Protein AF-A0A6I3DH24-F1 (afdb_monomer_lite)

pLDDT: mean 70.12, std 17.1, range [43.66, 96.94]

Structure (mmCIF, N/CA/C/O backbone):
data_AF-A0A6I3DH24-F1
#
_entry.id   AF-A0A6I3DH24-F1
#
loop_
_atom_site.group_PDB
_atom_site.id
_atom_site.type_symbol
_atom_site.label_atom_id
_atom_site.label_alt_id
_atom_site.label_comp_id
_atom_site.label_asym_id
_atom_site.label_entity_id
_atom_site.label_seq_id
_atom_site.pdbx_PDB_ins_code
_atom_site.Cartn_x
_atom_site.Cartn_y
_atom_site.Cartn_z
_atom_site.occupancy
_atom_site.B_iso_or_equiv
_atom_site.auth_seq_id
_atom_site.auth_comp_id
_atom_site.auth_asym_id
_atom_site.auth_atom_id
_atom_site.pdbx_PDB_model_num
ATOM 1 N N . MET A 1 1 ? -38.937 -12.883 19.542 1.00 52.22 1 MET A N 1
ATOM 2 C CA . MET A 1 1 ? -40.056 -11.918 19.581 1.00 52.22 1 MET A CA 1
ATOM 3 C C . MET A 1 1 ? -41.246 -12.646 20.168 1.00 52.22 1 MET A C 1
ATOM 5 O O . MET A 1 1 ? -41.456 -13.791 19.794 1.00 52.22 1 MET A O 1
ATOM 9 N N . THR A 1 2 ? -41.926 -12.055 21.144 1.00 60.34 2 THR A N 1
ATOM 10 C CA . THR A 1 2 ? -43.111 -12.679 21.758 1.00 60.34 2 THR A CA 1
ATOM 11 C C . THR A 1 2 ? -44.343 -12.449 20.880 1.00 60.34 2 THR A C 1
ATOM 13 O O . THR A 1 2 ? -44.356 -11.509 20.085 1.00 60.34 2 THR A O 1
ATOM 16 N N . ASP A 1 3 ? -45.390 -13.261 21.034 1.00 65.50 3 ASP A N 1
ATOM 17 C CA . ASP A 1 3 ? -46.616 -13.200 20.210 1.00 65.50 3 ASP A CA 1
ATOM 18 C C . ASP A 1 3 ? -47.362 -11.852 20.290 1.00 65.50 3 ASP A C 1
ATOM 20 O O . ASP A 1 3 ? -48.251 -11.574 19.491 1.00 65.50 3 ASP A O 1
ATOM 24 N N . ARG A 1 4 ? -46.987 -10.993 21.247 1.00 61.25 4 ARG A N 1
ATOM 25 C CA . ARG A 1 4 ? -47.504 -9.626 21.418 1.00 61.25 4 ARG A CA 1
ATOM 26 C C . ARG A 1 4 ? -46.602 -8.544 20.812 1.00 61.25 4 ARG A C 1
ATOM 28 O O . ARG A 1 4 ? -46.816 -7.374 21.091 1.00 61.25 4 ARG A O 1
ATOM 35 N N . GLY A 1 5 ? -45.578 -8.910 20.038 1.00 61.91 5 GLY A N 1
ATOM 36 C CA . GLY A 1 5 ? -44.651 -7.952 19.420 1.00 61.91 5 GLY A CA 1
ATOM 37 C C . GLY A 1 5 ? -43.678 -7.279 20.396 1.00 61.91 5 GLY A C 1
ATOM 38 O O . GLY A 1 5 ? -43.022 -6.310 20.031 1.00 61.91 5 GLY A O 1
ATOM 39 N N . ALA A 1 6 ? -43.556 -7.781 21.629 1.00 69.88 6 ALA A N 1
ATOM 40 C CA . ALA A 1 6 ? -42.656 -7.212 22.632 1.00 69.88 6 ALA A CA 1
ATOM 41 C C . ALA A 1 6 ? -41.254 -7.838 22.572 1.00 69.88 6 ALA A C 1
ATOM 43 O O . ALA A 1 6 ? -41.090 -9.032 22.251 1.00 69.88 6 ALA A O 1
ATOM 44 N N . CYS A 1 7 ? -40.248 -7.028 22.917 1.00 60.50 7 CYS A N 1
ATOM 45 C CA . CYS A 1 7 ? -38.866 -7.472 23.047 1.00 60.50 7 CYS A CA 1
ATOM 46 C C . CYS A 1 7 ? -38.755 -8.495 24.197 1.00 60.50 7 CYS A C 1
ATOM 48 O O . CYS A 1 7 ? -39.151 -8.186 25.321 1.00 60.50 7 CYS A O 1
ATOM 50 N N . PRO A 1 8 ? -38.242 -9.714 23.946 1.00 68.44 8 PRO A N 1
ATOM 51 C CA . PRO A 1 8 ? -38.245 -10.792 24.937 1.00 68.44 8 PRO A CA 1
ATOM 52 C C . PRO A 1 8 ? -37.256 -10.589 26.097 1.00 68.44 8 PRO A C 1
ATOM 54 O O . PRO A 1 8 ? -37.326 -11.348 27.055 1.00 68.44 8 PRO A O 1
ATOM 57 N N . ASP A 1 9 ? -36.353 -9.606 26.006 1.00 64.69 9 ASP A N 1
ATOM 58 C CA . ASP A 1 9 ? -35.304 -9.358 27.006 1.00 64.69 9 ASP A CA 1
ATOM 59 C C . ASP A 1 9 ? -35.687 -8.241 27.994 1.00 64.69 9 ASP A C 1
ATOM 61 O O . ASP A 1 9 ? -35.560 -8.397 29.203 1.00 64.69 9 ASP A O 1
ATOM 65 N N . CYS A 1 10 ? -36.251 -7.136 27.493 1.00 71.69 10 CYS A N 1
ATOM 66 C CA . CYS A 1 10 ? -36.601 -5.965 28.306 1.00 71.69 10 CYS A CA 1
ATOM 67 C C . CYS A 1 10 ? -38.111 -5.748 28.501 1.00 71.69 10 CYS A C 1
ATOM 69 O O . CYS A 1 10 ? -38.504 -4.904 29.301 1.00 71.69 10 CYS A O 1
ATOM 71 N N . GLY A 1 11 ? -38.972 -6.486 27.791 1.00 60.69 11 GLY A N 1
ATOM 72 C CA . GLY A 1 11 ? -40.431 -6.392 27.931 1.00 60.69 11 GLY A CA 1
ATOM 73 C C . GLY A 1 11 ? -41.074 -5.127 27.344 1.00 60.69 11 GLY A C 1
ATOM 74 O O . GLY A 1 11 ? -42.294 -4.997 27.396 1.00 60.69 11 GLY A O 1
ATOM 75 N N . GLU A 1 12 ? -40.284 -4.228 26.756 1.00 64.69 12 GLU A N 1
ATOM 76 C CA . GLU A 1 12 ? -40.761 -3.025 26.066 1.00 64.69 12 GLU A CA 1
ATOM 77 C C . GLU A 1 12 ? -41.583 -3.380 24.815 1.00 64.69 12 GLU A C 1
ATOM 79 O O . GLU A 1 12 ? -41.235 -4.286 24.038 1.00 64.69 12 GLU A O 1
ATOM 84 N N . HIS A 1 13 ? -42.695 -2.661 24.634 1.00 54.75 13 HIS A N 1
ATOM 85 C CA . HIS A 1 13 ? -43.540 -2.778 23.452 1.00 54.75 13 HIS A CA 1
ATOM 86 C C . HIS A 1 13 ? -42.862 -2.003 22.327 1.00 54.75 13 HIS A C 1
ATOM 88 O O . HIS A 1 13 ? -42.714 -0.788 22.404 1.00 54.75 13 HIS A O 1
ATOM 94 N N . LEU A 1 14 ? -42.406 -2.716 21.297 1.00 61.81 14 LEU A N 1
ATOM 95 C CA . LEU A 1 14 ? -41.782 -2.090 20.142 1.00 61.81 14 LEU A CA 1
ATOM 96 C C . LEU A 1 14 ? -42.889 -1.366 19.367 1.00 61.81 14 LEU A C 1
ATOM 98 O O . LEU A 1 14 ? -43.541 -1.972 18.518 1.00 61.81 14 LEU A O 1
ATOM 102 N N . GLU A 1 15 ? -43.130 -0.094 19.698 1.00 56.56 15 GLU A N 1
ATOM 103 C CA . GLU A 1 15 ? -43.885 0.843 18.864 1.00 56.56 15 GLU A CA 1
ATOM 104 C C . GLU A 1 15 ? -43.359 0.667 17.442 1.00 56.56 15 GLU A C 1
ATOM 106 O O . GLU A 1 15 ? -42.187 0.940 17.169 1.00 56.56 15 GLU A O 1
ATOM 111 N N . THR A 1 16 ? -44.187 0.083 16.570 1.00 52.28 16 THR A N 1
ATOM 112 C CA . THR A 1 16 ? -43.794 -0.280 15.211 1.00 52.28 16 THR A CA 1
ATOM 113 C C . THR A 1 16 ? -43.169 0.948 14.568 1.00 52.28 16 THR A C 1
ATOM 115 O O . THR A 1 16 ? -43.896 1.926 14.357 1.00 52.28 16 THR A O 1
ATOM 118 N N . PRO A 1 17 ? -41.854 0.946 14.274 1.00 52.50 17 PRO A N 1
ATOM 119 C CA . PRO A 1 17 ? -41.249 2.082 13.620 1.00 52.50 17 PRO A CA 1
ATOM 120 C C . PRO A 1 17 ? -41.980 2.220 12.295 1.00 52.50 17 PRO A C 1
ATOM 122 O O . PRO A 1 17 ? -41.956 1.316 11.454 1.00 52.50 17 PRO A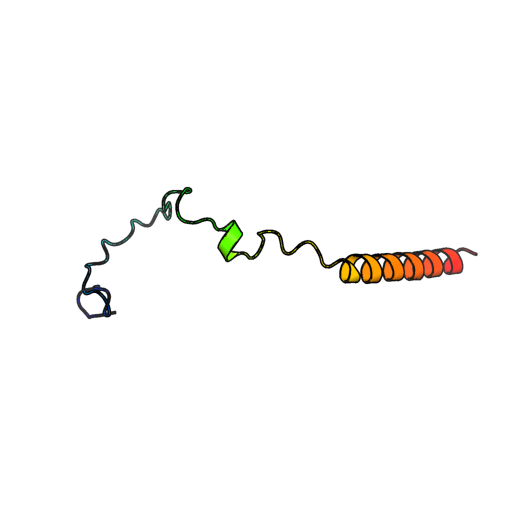 O 1
ATOM 125 N N . SER A 1 18 ? -42.713 3.327 12.155 1.00 43.66 18 SER A N 1
ATOM 126 C CA . SER A 1 18 ? -43.310 3.706 10.885 1.00 43.66 18 SER A CA 1
ATOM 127 C C . SER A 1 18 ? -42.248 3.517 9.804 1.00 43.66 18 SER A C 1
ATOM 129 O O . SER A 1 18 ? -41.077 3.828 10.017 1.00 43.66 18 SER A O 1
ATOM 131 N N . VAL A 1 19 ? -42.660 2.966 8.666 1.00 52.12 19 VAL A N 1
ATOM 132 C CA . VAL A 1 19 ? -41.865 2.540 7.495 1.00 52.12 19 VAL A CA 1
ATOM 133 C C . VAL A 1 19 ? -40.942 3.639 6.904 1.00 52.12 19 VAL A C 1
ATOM 135 O O . VAL A 1 19 ? -40.304 3.460 5.874 1.00 52.12 19 VAL A O 1
ATOM 138 N N . SER A 1 20 ? -40.800 4.777 7.577 1.00 46.44 20 SER A N 1
ATOM 139 C CA . SER A 1 20 ? -39.814 5.818 7.340 1.00 46.44 20 SER A CA 1
ATOM 140 C C . SER A 1 20 ? -38.687 5.704 8.375 1.00 46.44 20 SER A C 1
ATOM 142 O O . SER A 1 20 ? -38.713 6.339 9.428 1.00 46.44 20 SER A O 1
ATOM 144 N N . GLY A 1 21 ? -37.695 4.859 8.076 1.00 49.03 21 GLY A N 1
ATOM 145 C CA . GLY A 1 21 ? -36.469 4.672 8.857 1.00 49.03 21 GLY A CA 1
ATOM 146 C C . GLY A 1 21 ? -35.611 5.937 8.923 1.00 49.03 21 GLY A C 1
ATOM 147 O O . GLY A 1 21 ? -34.572 6.037 8.278 1.00 49.03 21 GLY A O 1
ATOM 148 N N . ARG A 1 22 ? -36.053 6.916 9.708 1.00 48.84 22 ARG A N 1
ATOM 149 C CA . ARG A 1 22 ? -35.259 8.055 10.163 1.00 48.84 22 ARG A CA 1
ATOM 150 C C . ARG A 1 22 ? -35.198 7.996 11.679 1.00 48.84 22 ARG A C 1
ATOM 152 O O . ARG A 1 22 ? -35.820 8.787 12.377 1.00 48.84 22 ARG A O 1
ATOM 159 N N . LEU A 1 23 ? -34.447 7.013 12.171 1.00 53.56 23 LEU A 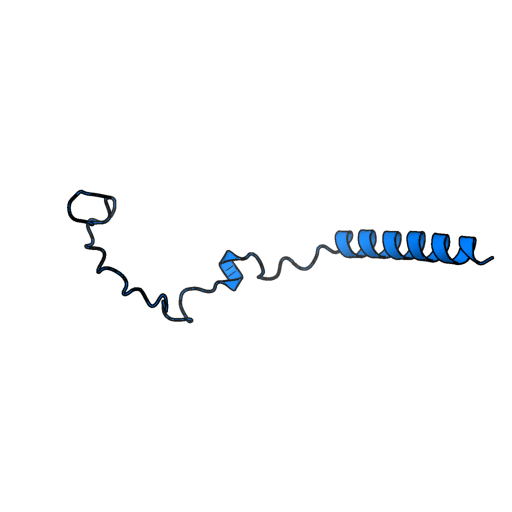N 1
ATOM 160 C CA . LEU A 1 23 ? -33.821 7.137 13.481 1.00 53.56 23 LEU A CA 1
ATOM 161 C C . LEU A 1 23 ? -32.955 8.401 13.412 1.00 53.56 23 LEU A C 1
ATOM 163 O O . LEU A 1 23 ? -32.298 8.627 12.391 1.00 53.56 23 LEU A O 1
ATOM 167 N N . ALA A 1 24 ? -33.059 9.264 14.421 1.00 50.53 24 ALA A N 1
ATOM 168 C CA . ALA A 1 24 ? -32.406 10.567 14.429 1.00 50.53 24 ALA A CA 1
ATOM 169 C C . ALA A 1 24 ? -30.924 10.423 13.999 1.00 50.53 24 ALA A C 1
ATOM 171 O O . ALA A 1 24 ? -30.232 9.549 14.532 1.00 50.53 24 ALA A O 1
ATOM 172 N N . PRO A 1 25 ? -30.426 11.225 13.032 1.00 52.09 25 PRO A N 1
ATOM 173 C CA . PRO A 1 25 ? -29.065 11.102 12.484 1.00 52.09 25 PRO A CA 1
ATOM 174 C C . PRO A 1 25 ? -27.948 11.241 13.525 1.00 52.09 25 PRO A C 1
ATOM 176 O O . PRO A 1 25 ? -26.789 10.977 13.226 1.00 52.09 25 PRO A O 1
ATOM 179 N N . GLU A 1 26 ? -28.296 11.711 14.717 1.00 54.03 26 GLU A N 1
ATOM 180 C CA . GLU A 1 26 ? -27.394 12.016 15.820 1.00 54.03 26 GLU A CA 1
ATOM 181 C C . GLU A 1 26 ? -27.067 10.829 16.743 1.00 54.03 26 GLU A C 1
ATOM 183 O O . GLU A 1 26 ? -26.055 10.889 17.434 1.00 54.03 26 GLU A O 1
ATOM 188 N N . GLU A 1 27 ? -27.833 9.731 16.717 1.00 55.69 27 GLU A N 1
ATOM 189 C CA . GLU A 1 27 ? -27.589 8.559 17.590 1.00 55.69 27 GLU A CA 1
ATOM 190 C C . GLU A 1 27 ? -27.065 7.326 16.832 1.00 55.69 27 GLU A C 1
ATOM 192 O O . GLU A 1 27 ? -26.379 6.477 17.401 1.00 55.69 27 GLU A O 1
ATOM 197 N N . LEU A 1 28 ? -27.344 7.219 15.528 1.00 54.84 28 LEU A N 1
ATOM 198 C CA . LEU A 1 28 ? -26.821 6.147 14.679 1.00 54.84 28 LEU A CA 1
ATOM 199 C C . LEU A 1 28 ? -25.729 6.680 13.772 1.00 54.84 28 LEU A C 1
ATOM 201 O O . LEU A 1 28 ? -25.932 6.972 12.592 1.00 54.84 28 LEU A O 1
ATOM 205 N N . ASP A 1 29 ? -24.534 6.745 14.340 1.00 56.69 29 ASP A N 1
ATOM 206 C CA . ASP A 1 29 ? -23.323 7.013 13.588 1.00 56.69 29 ASP A CA 1
ATOM 207 C C . ASP A 1 29 ? -23.004 5.780 12.715 1.00 56.69 29 ASP A C 1
ATOM 209 O O . ASP A 1 29 ? -22.225 4.892 13.060 1.00 56.69 29 ASP A O 1
ATOM 213 N N . LEU A 1 30 ? -23.672 5.679 11.560 1.00 60.28 30 LEU A N 1
ATOM 214 C CA . LEU A 1 30 ? -23.468 4.633 10.546 1.00 60.28 30 LEU A CA 1
ATOM 215 C C . LEU A 1 30 ? -21.987 4.507 10.149 1.00 60.28 30 LEU A C 1
ATOM 217 O O . LEU A 1 30 ? -21.544 3.436 9.744 1.00 60.28 30 LEU A O 1
ATOM 221 N N . LYS A 1 31 ? -21.211 5.586 10.308 1.00 58.88 31 LYS A N 1
ATOM 222 C CA . LYS A 1 31 ? -19.755 5.619 10.131 1.00 58.88 31 LYS A CA 1
ATOM 223 C C . LYS A 1 31 ? -19.001 4.744 11.140 1.00 58.88 31 LYS A C 1
ATOM 225 O O . LYS A 1 31 ? -18.059 4.061 10.728 1.00 58.88 31 LYS A O 1
ATOM 230 N N . LYS A 1 32 ? -19.455 4.700 12.399 1.00 59.78 32 LYS A N 1
ATOM 231 C CA . LYS A 1 32 ? -18.927 3.814 13.453 1.00 59.78 32 LYS A CA 1
ATOM 232 C C . LYS A 1 32 ? -19.200 2.356 13.129 1.00 59.78 32 LYS A C 1
ATOM 234 O O . LYS A 1 32 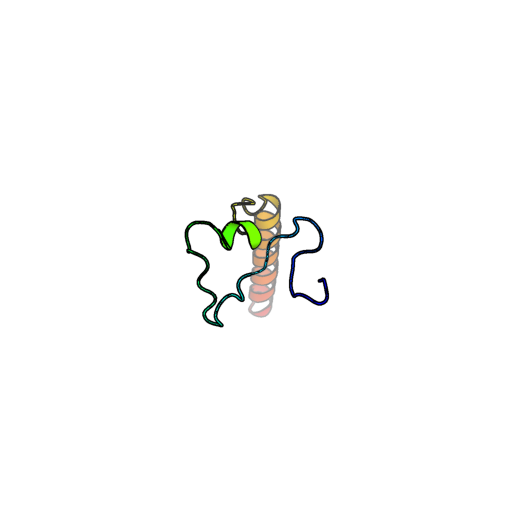? -18.302 1.523 13.203 1.00 59.78 32 LYS A O 1
ATOM 239 N N . LEU A 1 33 ? -20.435 2.056 12.727 1.00 61.25 33 LEU A N 1
ATOM 240 C CA . LEU A 1 33 ? -20.876 0.698 12.385 1.00 61.25 33 LEU A CA 1
ATOM 241 C C . LEU A 1 33 ? -20.205 0.174 11.111 1.00 61.25 33 LEU A C 1
ATOM 243 O O . LEU A 1 33 ? -19.858 -1.000 11.032 1.00 61.25 33 LEU A O 1
ATOM 247 N N . ALA A 1 34 ? -19.978 1.049 10.131 1.00 65.25 34 ALA A N 1
ATOM 248 C CA . ALA A 1 34 ? -19.273 0.714 8.900 1.00 65.25 34 ALA A CA 1
ATOM 249 C C . ALA A 1 34 ? -17.753 0.542 9.094 1.00 65.25 34 ALA A C 1
ATOM 251 O O . ALA A 1 34 ? -17.051 0.284 8.118 1.00 65.25 34 ALA A O 1
ATOM 252 N N . GLY A 1 35 ? -17.226 0.708 10.318 1.00 56.41 35 GLY A N 1
ATOM 253 C CA . GLY A 1 35 ? -15.792 0.590 10.600 1.00 56.41 35 GLY A CA 1
ATOM 254 C C . GLY A 1 35 ? -14.942 1.615 9.843 1.00 56.41 35 GLY A C 1
ATOM 255 O O . GLY A 1 35 ? -13.746 1.414 9.654 1.00 56.41 35 GLY A O 1
ATOM 256 N N . LEU A 1 36 ? -15.562 2.709 9.382 1.00 58.91 3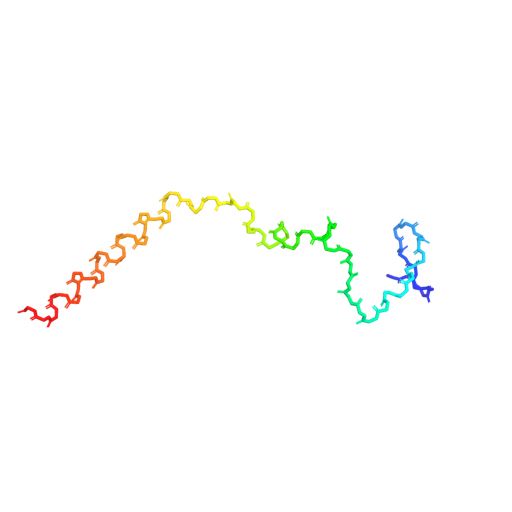6 LEU A N 1
ATOM 257 C CA . LEU A 1 36 ? -14.908 3.776 8.621 1.00 58.91 36 LEU A CA 1
ATOM 258 C C . LEU A 1 36 ? -14.256 4.821 9.533 1.00 58.91 36 LEU A C 1
ATOM 260 O O . LEU A 1 36 ? -13.582 5.732 9.045 1.00 58.91 36 LEU A O 1
ATOM 264 N N . ASP A 1 37 ? -14.433 4.688 10.849 1.00 54.16 37 ASP A N 1
ATOM 265 C CA . ASP A 1 37 ? -13.722 5.464 11.857 1.00 54.16 37 ASP A CA 1
ATOM 266 C C . ASP A 1 37 ? -12.261 5.033 11.953 1.00 54.16 37 ASP A C 1
ATOM 268 O O . ASP A 1 37 ? -11.823 4.364 12.883 1.00 54.16 37 ASP A O 1
ATOM 272 N N . GLY A 1 38 ? -11.482 5.482 10.976 1.00 54.66 38 GLY A N 1
ATOM 273 C CA . GLY A 1 38 ? -10.112 5.880 11.246 1.00 54.66 38 GLY A CA 1
ATOM 274 C C . GLY A 1 38 ? -9.158 4.765 11.658 1.00 54.66 38 GLY A C 1
ATOM 275 O O . GLY A 1 38 ? -8.153 5.080 12.301 1.00 54.66 38 GLY A O 1
ATOM 276 N N . GLU A 1 39 ? -9.380 3.518 11.228 1.00 57.78 39 GLU A N 1
ATOM 277 C CA . GLU A 1 39 ? -8.271 2.577 11.063 1.00 57.78 39 GLU A CA 1
ATOM 278 C C . GLU A 1 39 ? -7.385 3.164 9.959 1.00 57.78 39 GLU A C 1
ATOM 280 O O . GLU A 1 39 ? -7.567 2.922 8.763 1.00 57.78 39 GLU A O 1
ATOM 285 N N . LYS A 1 40 ? -6.512 4.095 10.371 1.00 64.00 40 LYS A N 1
ATOM 286 C CA . LYS A 1 40 ? -5.493 4.753 9.560 1.00 64.00 40 LYS A CA 1
ATOM 287 C C . LYS A 1 40 ? -4.920 3.678 8.668 1.00 64.00 40 LYS A C 1
ATOM 289 O O . LYS A 1 40 ? -4.247 2.797 9.192 1.00 64.00 40 LYS A O 1
ATOM 294 N N . ILE A 1 41 ? -5.219 3.765 7.367 1.00 65.38 41 ILE A N 1
ATOM 295 C CA . ILE A 1 41 ? -4.782 2.805 6.350 1.00 65.38 41 ILE A CA 1
ATOM 296 C C . ILE A 1 41 ? -3.379 2.345 6.744 1.00 65.38 41 ILE A C 1
ATOM 298 O O . ILE A 1 41 ? -2.474 3.196 6.746 1.00 65.38 41 ILE A O 1
ATOM 302 N N . PRO A 1 42 ? -3.219 1.081 7.180 1.00 78.00 42 PRO A N 1
ATOM 303 C CA . PRO A 1 42 ? -2.030 0.680 7.907 1.00 78.00 42 PRO A CA 1
ATOM 304 C C . PRO A 1 42 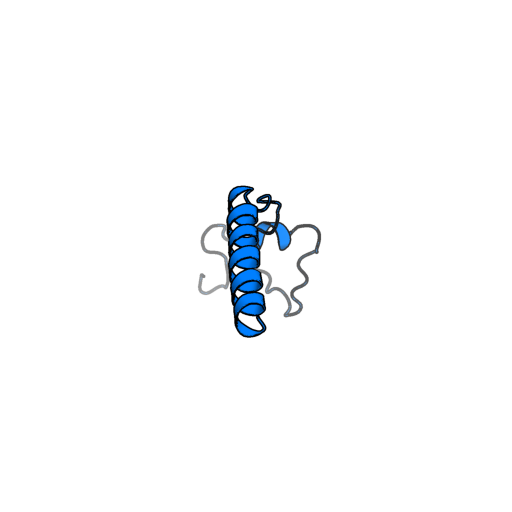? -0.832 0.983 7.023 1.00 78.00 42 PRO A C 1
ATOM 306 O O . PRO A 1 42 ? -0.879 0.766 5.813 1.00 78.00 42 PRO A O 1
ATOM 309 N N . TRP A 1 43 ? 0.229 1.545 7.595 1.00 82.12 43 TRP A N 1
ATOM 310 C CA . TRP A 1 43 ? 1.367 2.050 6.818 1.00 82.12 43 TRP A CA 1
ATOM 311 C C . TRP A 1 43 ? 1.930 0.991 5.848 1.00 82.12 43 TRP A C 1
ATOM 313 O O . TRP A 1 43 ? 2.279 1.294 4.707 1.00 82.12 43 TRP A O 1
ATOM 323 N N . HIS A 1 44 ? 1.869 -0.278 6.258 1.00 84.12 44 HIS A N 1
ATOM 324 C CA . HIS A 1 44 ? 2.189 -1.446 5.440 1.00 84.12 44 HIS A CA 1
ATOM 325 C C . HIS A 1 44 ? 1.338 -1.583 4.156 1.00 84.12 44 HIS A C 1
ATOM 327 O O . HIS A 1 44 ? 1.855 -1.966 3.109 1.00 84.12 44 HIS A O 1
ATOM 333 N N . PHE A 1 45 ? 0.048 -1.236 4.185 1.00 86.88 45 PHE A N 1
ATOM 334 C CA . PHE A 1 45 ? -0.823 -1.277 3.005 1.00 86.88 45 PHE A CA 1
ATOM 335 C C . PHE A 1 45 ? -0.383 -0.271 1.933 1.00 86.88 45 PHE A C 1
ATOM 337 O O . PHE A 1 45 ? -0.366 -0.596 0.747 1.00 86.88 45 PHE A O 1
ATOM 344 N N . LYS A 1 46 ? 0.061 0.926 2.338 1.00 84.88 46 LYS A N 1
ATOM 345 C CA . LYS A 1 46 ? 0.630 1.920 1.410 1.00 84.88 46 LYS A CA 1
ATOM 346 C C . LYS A 1 46 ? 1.898 1.409 0.719 1.00 84.88 46 LYS A C 1
ATOM 348 O O . LYS A 1 46 ? 2.074 1.669 -0.469 1.00 84.88 46 LYS A O 1
ATOM 353 N N . LEU A 1 47 ? 2.749 0.663 1.429 1.00 91.75 47 LEU A N 1
ATOM 354 C CA . LEU A 1 47 ? 3.943 0.047 0.838 1.00 91.75 47 LEU A CA 1
ATOM 355 C C . LEU A 1 47 ? 3.590 -1.027 -0.194 1.00 91.75 47 LEU A C 1
ATOM 357 O O . LEU A 1 47 ? 4.150 -1.015 -1.289 1.00 91.75 47 LEU A O 1
ATOM 361 N N . LEU A 1 48 ? 2.639 -1.909 0.131 1.00 92.19 48 LEU A N 1
ATOM 362 C CA . LEU A 1 48 ? 2.157 -2.943 -0.790 1.00 92.19 48 LEU A CA 1
ATOM 363 C C . LEU A 1 48 ? 1.626 -2.337 -2.093 1.00 92.19 48 LEU A C 1
ATOM 365 O O . LEU A 1 48 ? 2.027 -2.760 -3.176 1.00 92.19 48 LEU A O 1
ATOM 369 N N . VAL A 1 49 ? 0.771 -1.314 -1.993 1.00 94.38 49 VAL A N 1
ATOM 370 C CA . VAL A 1 49 ? 0.210 -0.629 -3.168 1.00 94.38 49 VAL A CA 1
ATOM 371 C C . VAL A 1 49 ? 1.301 0.087 -3.969 1.00 94.38 49 VAL A C 1
ATOM 373 O O . VAL A 1 49 ? 1.310 0.004 -5.193 1.00 94.38 49 VAL A O 1
ATOM 376 N N . SER A 1 50 ? 2.252 0.745 -3.300 1.00 95.25 50 SER A N 1
ATOM 377 C CA . SER A 1 50 ? 3.368 1.431 -3.966 1.00 95.25 50 SER A CA 1
ATOM 378 C C . SER A 1 50 ? 4.234 0.468 -4.786 1.00 95.25 50 SER A C 1
ATOM 380 O O . SER A 1 50 ? 4.490 0.707 -5.967 1.00 95.25 50 SER A O 1
ATOM 382 N N . LEU A 1 51 ? 4.632 -0.660 -4.190 1.00 95.88 51 LEU A N 1
ATOM 383 C CA . LEU A 1 51 ? 5.473 -1.664 -4.844 1.00 95.88 51 LEU A CA 1
ATOM 384 C C . LEU A 1 51 ? 4.735 -2.343 -6.008 1.00 95.88 51 LEU A C 1
ATOM 386 O O . LEU A 1 51 ? 5.327 -2.582 -7.061 1.00 95.88 51 LEU A O 1
ATOM 390 N N . LEU A 1 52 ? 3.429 -2.572 -5.849 1.00 95.62 52 LEU A N 1
ATOM 391 C CA . LEU A 1 52 ? 2.561 -3.070 -6.912 1.00 95.62 52 LEU A CA 1
ATOM 392 C C . LEU A 1 52 ? 2.499 -2.093 -8.098 1.00 95.62 52 LEU A C 1
ATOM 394 O O . LEU A 1 52 ? 2.707 -2.511 -9.238 1.00 95.62 52 LEU A O 1
ATOM 398 N N . CYS A 1 53 ? 2.269 -0.802 -7.843 1.00 96.62 53 CYS A N 1
ATOM 399 C CA . CYS A 1 53 ? 2.244 0.231 -8.882 1.00 96.62 53 CYS A CA 1
ATOM 400 C C . CYS A 1 53 ? 3.591 0.360 -9.600 1.00 96.62 53 CYS A C 1
ATOM 402 O O . CYS A 1 53 ? 3.616 0.469 -10.824 1.00 96.62 53 CYS A O 1
ATOM 404 N N . LEU A 1 54 ? 4.705 0.304 -8.864 1.00 96.94 54 LEU A N 1
ATOM 405 C CA . LEU A 1 54 ? 6.047 0.341 -9.444 1.00 96.94 54 LEU A CA 1
ATOM 406 C C . LEU A 1 54 ? 6.290 -0.863 -10.368 1.00 96.94 54 LEU A C 1
ATOM 408 O O . LEU A 1 54 ? 6.763 -0.692 -11.489 1.00 96.94 54 LEU A O 1
ATOM 412 N N . TYR A 1 55 ? 5.932 -2.072 -9.924 1.00 95.19 55 TYR A N 1
ATOM 413 C CA . TYR A 1 55 ? 6.104 -3.297 -10.706 1.00 95.19 55 TYR A CA 1
ATOM 414 C C . TYR A 1 55 ? 5.237 -3.308 -11.969 1.00 95.19 55 TYR A C 1
ATOM 416 O O . TYR A 1 55 ? 5.729 -3.624 -13.053 1.00 95.19 55 TYR A O 1
ATOM 424 N N . LEU A 1 56 ? 3.960 -2.938 -11.847 1.00 95.31 56 LEU A N 1
ATOM 425 C CA . LEU A 1 56 ? 3.048 -2.841 -12.987 1.00 95.31 56 LEU A CA 1
ATOM 426 C C . LEU A 1 56 ? 3.495 -1.744 -13.956 1.00 95.31 56 LEU A C 1
ATOM 428 O O . LEU A 1 56 ? 3.549 -1.989 -15.156 1.00 95.31 56 LEU A O 1
ATOM 432 N N . GLY A 1 57 ? 3.884 -0.57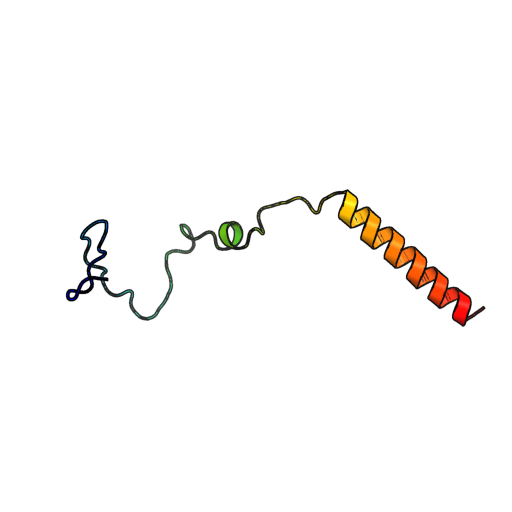1 -13.452 1.00 95.94 57 GLY A N 1
ATOM 433 C CA . GLY A 1 57 ? 4.419 0.516 -14.271 1.00 95.94 57 GLY A CA 1
ATOM 434 C C . GLY A 1 57 ? 5.679 0.098 -15.029 1.00 95.94 57 GLY A C 1
ATOM 435 O O . GLY A 1 57 ? 5.756 0.289 -16.240 1.00 95.94 57 GLY A O 1
ATOM 436 N N . TRP A 1 58 ? 6.624 -0.558 -14.352 1.00 96.31 58 TRP A N 1
ATOM 437 C CA . TRP A 1 58 ? 7.823 -1.115 -14.983 1.00 96.31 58 TRP A CA 1
ATOM 438 C C . TRP A 1 58 ? 7.482 -2.140 -16.069 1.00 96.31 58 TRP A C 1
ATOM 440 O O . TRP A 1 58 ? 8.010 -2.070 -17.175 1.00 96.31 58 TRP A O 1
ATOM 450 N N . ARG A 1 59 ? 6.563 -3.073 -15.784 1.00 93.56 59 ARG A N 1
ATOM 451 C CA . ARG A 1 59 ? 6.089 -4.065 -16.760 1.00 93.56 59 ARG A CA 1
ATOM 452 C C . ARG A 1 59 ? 5.489 -3.408 -17.998 1.00 93.56 59 ARG A C 1
ATOM 454 O O . ARG A 1 59 ? 5.745 -3.885 -19.094 1.00 93.56 59 ARG A O 1
ATOM 461 N N . VAL A 1 60 ? 4.726 -2.331 -17.826 1.00 94.44 60 VAL A N 1
ATOM 462 C CA . VAL A 1 60 ? 4.146 -1.570 -18.937 1.00 94.44 60 VAL A CA 1
ATOM 463 C C . VAL A 1 60 ? 5.246 -0.903 -19.765 1.00 94.44 60 VAL A C 1
ATOM 465 O O . VAL A 1 60 ? 5.236 -1.046 -20.979 1.00 94.44 60 VAL A O 1
ATOM 468 N N . VAL A 1 61 ? 6.235 -0.256 -19.139 1.00 93.19 61 VAL A N 1
ATOM 469 C CA . VAL A 1 61 ? 7.372 0.357 -19.857 1.00 93.19 61 VAL A CA 1
ATOM 470 C C . VAL A 1 61 ? 8.165 -0.682 -20.656 1.00 93.19 61 VAL A C 1
ATOM 472 O O . VAL A 1 61 ? 8.475 -0.433 -21.814 1.00 93.19 61 VAL A O 1
ATOM 475 N N . VAL A 1 62 ? 8.423 -1.863 -20.085 1.00 88.62 62 VAL A N 1
ATOM 476 C CA . VAL A 1 62 ? 9.114 -2.978 -20.764 1.00 88.62 62 VAL A CA 1
ATOM 477 C C . VAL A 1 62 ? 8.356 -3.500 -21.992 1.00 88.62 62 VAL A C 1
ATOM 479 O O . VAL A 1 62 ? 8.971 -4.091 -22.865 1.00 88.62 62 VAL A O 1
ATOM 482 N N . ILE A 1 63 ? 7.037 -3.314 -22.087 1.00 90.19 63 ILE A N 1
ATOM 483 C CA . ILE A 1 63 ? 6.275 -3.719 -23.284 1.00 90.19 63 ILE A CA 1
ATOM 484 C C . ILE A 1 63 ? 6.511 -2.746 -24.453 1.00 90.19 63 ILE A C 1
ATOM 486 O O . ILE A 1 63 ? 6.348 -3.131 -25.609 1.00 90.19 63 ILE A O 1
ATOM 490 N N . PHE A 1 64 ? 6.872 -1.494 -24.163 1.00 89.19 64 PHE A N 1
ATOM 491 C CA . PHE A 1 64 ? 7.036 -0.430 -25.159 1.00 89.19 64 PHE A CA 1
ATOM 492 C C . PHE A 1 64 ? 8.499 -0.081 -25.475 1.00 89.19 64 PHE A C 1
ATOM 494 O O . PHE A 1 64 ? 8.739 0.723 -26.376 1.00 89.19 64 PHE A O 1
ATOM 501 N N . VAL A 1 65 ? 9.449 -0.660 -24.737 1.00 77.25 65 VAL A N 1
ATOM 502 C CA . VAL A 1 65 ? 10.902 -0.616 -24.980 1.00 77.25 65 VAL A CA 1
ATOM 503 C C . VAL A 1 65 ? 11.337 -1.920 -25.629 1.00 77.25 65 VAL A C 1
ATOM 505 O O . VAL A 1 65 ? 12.108 -1.839 -26.608 1.00 77.25 65 VAL A O 1
#

Radius of gyration: 25.07 Å; chains: 1; bounding box: 58×25×54 Å

Foldseek 3Di:
DDPQCADPPPRDRPPPPPPPPCPDCVPDPVCVVVVVPDPPCPPVNVVVVVVVCVVVVVVVVVVVD

Sequence (65 aa):
MTDRGACPDCGEHLETPSVSGRLAPEELDLKKLAGLDGEKIPWHFKLLVSLLCLYLGWRVVVIFV

Secondary structure (DSSP, 8-state):
--TTSB-TTT--B-----SS----TTT--HHHHTT-S-----HHHHHHHHHHHHHHHHHHHHHH-